Protein AF-A0A1G8TR55-F1 (afdb_monomer)

Secondary structure (DSSP, 8-state):
-EEEEEEEE-TTT--EEEEEEEEPHHHHHHHHTSSSHHHHHHHHHGGGSPTT-EEEEEEEEE-

pLDDT: mean 93.78, std 3.03, range [78.69, 97.25]

Structure (mmCIF, N/CA/C/O backbone):
data_AF-A0A1G8TR55-F1
#
_entry.id   AF-A0A1G8TR55-F1
#
loop_
_atom_site.group_PDB
_atom_site.id
_atom_site.type_symbol
_atom_site.label_atom_id
_atom_site.label_alt_id
_atom_site.label_comp_id
_atom_site.label_asym_id
_atom_site.label_entity_id
_atom_site.label_seq_id
_atom_site.pdbx_PDB_ins_code
_atom_site.Cartn_x
_atom_site.Cartn_y
_atom_site.Cartn_z
_atom_site.occupancy
_atom_site.B_iso_or_equiv
_atom_site.auth_seq_id
_atom_site.auth_comp_id
_atom_site.auth_asym_id
_atom_site.auth_atom_id
_atom_site.pdbx_PDB_model_num
ATOM 1 N N . MET A 1 1 ? 10.045 -7.196 -8.451 1.00 78.69 1 MET A N 1
ATOM 2 C CA . MET A 1 1 ? 8.872 -6.727 -7.674 1.00 78.69 1 MET A CA 1
ATOM 3 C C . MET A 1 1 ? 9.350 -6.086 -6.389 1.00 78.69 1 MET A C 1
ATOM 5 O O . MET A 1 1 ? 10.142 -6.688 -5.673 1.00 78.69 1 MET A O 1
ATOM 9 N N . HIS A 1 2 ? 8.892 -4.869 -6.118 1.00 90.19 2 HIS A N 1
ATOM 10 C CA . HIS A 1 2 ? 9.287 -4.075 -4.960 1.00 90.19 2 HIS A CA 1
ATOM 11 C C . HIS A 1 2 ? 8.151 -4.041 -3.944 1.00 90.19 2 HIS A C 1
ATOM 13 O O . HIS A 1 2 ? 7.050 -3.613 -4.280 1.00 90.19 2 HIS A O 1
ATOM 19 N N . LYS A 1 3 ? 8.404 -4.505 -2.721 1.00 94.94 3 LYS A N 1
ATOM 20 C CA . LYS A 1 3 ? 7.386 -4.558 -1.672 1.00 94.94 3 LYS A CA 1
ATOM 21 C C . LYS A 1 3 ? 7.421 -3.289 -0.829 1.00 94.94 3 LYS A C 1
ATOM 23 O O . LYS A 1 3 ? 8.492 -2.801 -0.469 1.00 94.94 3 LYS A O 1
ATOM 28 N N . TYR A 1 4 ? 6.241 -2.774 -0.520 1.00 95.06 4 TYR A N 1
ATOM 29 C CA . TYR A 1 4 ? 6.049 -1.624 0.349 1.00 95.06 4 TYR A CA 1
ATOM 30 C C . TYR A 1 4 ? 5.002 -1.955 1.404 1.00 95.06 4 TYR A C 1
ATOM 32 O O . TYR A 1 4 ? 3.970 -2.545 1.093 1.00 95.06 4 TYR A O 1
ATOM 40 N N . GLN A 1 5 ? 5.266 -1.563 2.643 1.00 96.44 5 GLN A N 1
ATOM 41 C CA . GLN A 1 5 ? 4.285 -1.564 3.716 1.00 96.44 5 GLN A CA 1
ATOM 42 C C . GLN A 1 5 ? 3.611 -0.197 3.774 1.00 96.44 5 GLN A C 1
ATOM 44 O O . GLN A 1 5 ? 4.290 0.834 3.738 1.00 96.44 5 GLN A O 1
ATOM 49 N N . VAL A 1 6 ? 2.285 -0.208 3.863 1.00 96.62 6 VAL A N 1
ATOM 50 C CA . VAL A 1 6 ? 1.448 0.979 4.025 1.00 96.62 6 VAL A CA 1
ATOM 51 C C . VAL A 1 6 ? 0.704 0.837 5.341 1.00 96.62 6 VAL A C 1
ATOM 53 O O . VAL A 1 6 ? -0.037 -0.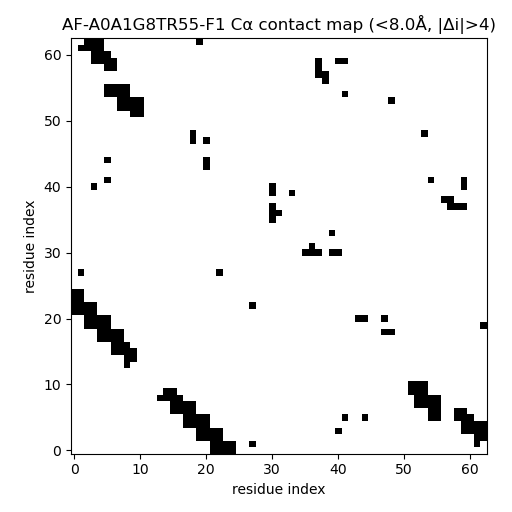132 5.519 1.00 96.62 6 VAL A O 1
ATOM 56 N N . ASP A 1 7 ? 0.910 1.788 6.248 1.00 97.25 7 ASP A N 1
ATOM 57 C CA . ASP A 1 7 ? 0.135 1.831 7.485 1.00 97.25 7 ASP A CA 1
ATOM 58 C C . ASP A 1 7 ? -1.212 2.502 7.222 1.00 97.25 7 ASP A C 1
ATOM 60 O O . ASP A 1 7 ? -1.315 3.516 6.521 1.00 97.25 7 ASP A O 1
ATOM 64 N N . LEU A 1 8 ? -2.246 1.905 7.789 1.00 97.25 8 LEU A N 1
ATOM 65 C CA . LEU A 1 8 ? -3.636 2.284 7.680 1.00 97.25 8 LEU A CA 1
ATOM 66 C C . LEU A 1 8 ? -4.190 2.548 9.078 1.00 97.25 8 LEU A C 1
ATOM 68 O O . LEU A 1 8 ? -3.766 1.925 10.047 1.00 97.25 8 LEU A O 1
ATOM 72 N N . VAL A 1 9 ? -5.186 3.419 9.157 1.00 97.00 9 VAL A N 1
ATOM 73 C CA . VAL A 1 9 ? -5.964 3.685 10.364 1.00 97.00 9 VAL A CA 1
ATOM 74 C C . VAL A 1 9 ? -7.448 3.604 10.038 1.00 97.00 9 VAL A C 1
ATOM 76 O O . VAL A 1 9 ? -7.896 4.115 9.009 1.00 97.00 9 VAL A O 1
ATOM 79 N N . ASN A 1 10 ? -8.229 2.983 10.912 1.00 96.94 10 ASN A N 1
ATOM 80 C CA . ASN A 1 10 ? -9.675 3.124 10.905 1.00 96.94 10 ASN A CA 1
ATOM 81 C C . ASN A 1 10 ? -10.046 4.366 11.736 1.00 96.94 10 ASN A C 1
ATOM 83 O O . ASN A 1 10 ? -9.932 4.341 12.963 1.00 96.94 10 ASN A O 1
ATOM 87 N N . PRO A 1 11 ? -10.513 5.464 11.115 1.00 95.12 11 PRO A N 1
ATOM 88 C CA . PRO A 1 11 ? -10.772 6.716 11.822 1.00 95.12 11 PRO A CA 1
ATOM 89 C C . PRO A 1 11 ? -11.931 6.622 12.826 1.00 95.12 11 PRO A C 1
ATOM 91 O O . PRO A 1 11 ? -12.092 7.520 13.645 1.00 95.12 11 PRO A O 1
ATOM 94 N N . LYS A 1 12 ? -12.754 5.563 12.767 1.00 95.12 12 LYS A N 1
ATOM 95 C CA . LYS A 1 12 ? -13.883 5.359 13.685 1.00 95.12 12 LYS A CA 1
ATOM 96 C C . LYS A 1 12 ? -13.501 4.580 14.941 1.00 95.12 12 LYS A C 1
ATOM 98 O O . LYS A 1 12 ? -14.129 4.780 15.973 1.00 95.12 12 LYS A O 1
ATOM 103 N N . THR A 1 13 ? -12.527 3.677 14.842 1.00 94.88 13 THR A N 1
ATOM 104 C CA . THR A 1 13 ? -12.127 2.779 15.941 1.00 94.88 13 THR A CA 1
ATOM 105 C C . THR A 1 13 ? -10.718 3.050 16.458 1.00 94.88 13 THR A C 1
ATOM 107 O O . THR A 1 13 ? -10.329 2.467 17.464 1.00 94.88 13 THR A O 1
ATOM 110 N N . SER A 1 14 ? -9.955 3.915 15.781 1.00 94.31 14 SER A N 1
ATOM 111 C CA . SER A 1 14 ? -8.528 4.159 16.033 1.00 94.31 14 SER A CA 1
ATOM 112 C C . SER A 1 14 ? -7.649 2.910 15.893 1.00 94.31 14 SER A C 1
ATOM 114 O O . SER A 1 14 ? -6.512 2.898 16.353 1.00 94.31 14 SER A O 1
ATOM 116 N N . GLU A 1 15 ? -8.158 1.866 15.240 1.00 96.50 15 GLU A N 1
ATOM 117 C CA . GLU A 1 15 ? -7.400 0.657 14.942 1.00 96.50 15 GLU A CA 1
ATOM 118 C C . GLU A 1 15 ? -6.384 0.937 13.832 1.00 96.50 15 GLU A C 1
ATOM 120 O O . GLU A 1 15 ? -6.741 1.464 12.775 1.00 96.50 15 GLU A O 1
ATOM 125 N N . GLU A 1 16 ? -5.126 0.572 14.066 1.00 97.00 16 GLU A N 1
ATOM 126 C CA . GLU A 1 16 ? -4.061 0.651 13.070 1.00 97.00 16 GLU A CA 1
ATOM 127 C C . GLU A 1 16 ? -3.763 -0.731 12.487 1.00 97.00 16 GLU A C 1
ATOM 129 O O . GLU A 1 16 ? -3.709 -1.734 13.197 1.00 97.00 16 GLU A O 1
ATOM 134 N N . GLN A 1 17 ? -3.533 -0.778 11.178 1.00 96.00 17 GLN A N 1
ATOM 135 C CA . GLN A 1 17 ? -3.178 -1.997 10.461 1.00 96.00 17 GLN A CA 1
ATOM 136 C C . GLN A 1 17 ? -2.115 -1.689 9.409 1.00 96.00 17 GLN A C 1
ATOM 138 O O . GLN A 1 17 ? -2.113 -0.621 8.810 1.00 96.00 17 GLN A O 1
ATOM 143 N N . THR A 1 18 ? -1.238 -2.645 9.114 1.00 96.81 18 THR A N 1
ATOM 144 C CA . THR A 1 18 ? -0.296 -2.538 7.995 1.00 96.81 18 THR A CA 1
ATOM 145 C C . THR A 1 18 ? -0.688 -3.512 6.890 1.00 96.81 18 THR A C 1
ATOM 147 O O . THR A 1 18 ? -0.889 -4.700 7.143 1.00 96.81 18 THR A O 1
ATOM 150 N N . ILE A 1 19 ? -0.733 -3.030 5.648 1.00 95.75 19 ILE A N 1
ATOM 151 C CA . ILE A 1 19 ? -0.840 -3.882 4.456 1.00 95.75 19 ILE A CA 1
ATOM 152 C C . ILE A 1 19 ? 0.473 -3.872 3.675 1.00 95.75 19 ILE A C 1
ATOM 154 O O . ILE A 1 19 ? 1.230 -2.904 3.721 1.00 95.75 19 ILE A O 1
ATOM 158 N N . THR A 1 20 ? 0.747 -4.951 2.940 1.00 96.62 20 THR A N 1
ATOM 159 C CA . THR A 1 20 ? 1.894 -5.025 2.025 1.00 96.62 20 THR A CA 1
ATOM 160 C C . THR A 1 20 ? 1.405 -4.970 0.585 1.00 96.62 20 THR A C 1
ATOM 162 O O . THR A 1 20 ? 0.582 -5.787 0.183 1.00 96.62 20 THR A O 1
ATOM 165 N N . VAL A 1 21 ? 1.945 -4.041 -0.202 1.00 94.62 21 VAL A N 1
ATOM 166 C CA . VAL A 1 21 ? 1.682 -3.908 -1.637 1.00 94.62 21 VAL A CA 1
ATOM 167 C C . VAL A 1 21 ? 2.958 -4.205 -2.425 1.00 94.62 21 VAL A C 1
ATOM 169 O O . VAL A 1 21 ? 4.048 -3.746 -2.076 1.00 94.62 21 VAL A O 1
ATOM 172 N N . ALA A 1 22 ? 2.841 -5.011 -3.479 1.00 95.31 22 ALA A N 1
ATOM 173 C CA . ALA A 1 22 ? 3.938 -5.299 -4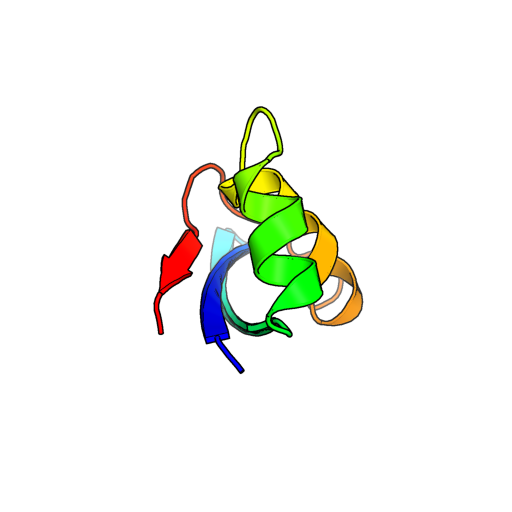.394 1.00 95.31 22 ALA A CA 1
ATOM 174 C C . ALA A 1 22 ? 3.784 -4.444 -5.652 1.00 95.31 22 ALA A C 1
ATOM 176 O O . ALA A 1 22 ? 2.775 -4.536 -6.341 1.00 95.31 22 ALA A O 1
ATOM 177 N N . LEU A 1 23 ? 4.793 -3.629 -5.949 1.00 93.62 23 LEU A N 1
ATOM 178 C CA . LEU A 1 23 ? 4.855 -2.813 -7.155 1.00 93.62 23 LEU A CA 1
ATOM 179 C C . LEU A 1 23 ? 5.756 -3.481 -8.195 1.00 93.62 23 LEU A C 1
ATOM 181 O O . LEU A 1 23 ? 6.837 -4.007 -7.889 1.00 93.62 23 LEU A O 1
ATOM 185 N N . THR A 1 24 ? 5.331 -3.411 -9.448 1.00 95.19 24 THR A N 1
ATOM 186 C CA . THR A 1 24 ? 6.185 -3.655 -10.611 1.00 95.19 24 THR A CA 1
ATOM 187 C C . THR A 1 24 ? 7.235 -2.550 -10.752 1.00 95.19 24 THR A C 1
ATOM 189 O O . THR A 1 24 ? 7.121 -1.462 -10.176 1.00 95.19 24 THR A O 1
ATOM 192 N N . ASP A 1 25 ? 8.273 -2.801 -11.548 1.00 93.94 25 ASP A N 1
ATOM 193 C CA . ASP A 1 25 ? 9.338 -1.817 -11.773 1.00 93.94 25 ASP A CA 1
ATOM 194 C C . ASP A 1 25 ? 8.796 -0.555 -12.462 1.00 93.94 25 ASP A C 1
ATOM 196 O O . ASP A 1 25 ? 9.200 0.564 -12.135 1.00 93.94 25 ASP A O 1
ATOM 200 N N . LEU A 1 26 ? 7.807 -0.723 -13.348 1.00 94.00 26 LEU A N 1
ATOM 201 C CA . LEU A 1 26 ? 7.124 0.376 -14.025 1.00 94.00 26 LEU A CA 1
ATOM 202 C C . LEU A 1 26 ? 6.308 1.235 -13.049 1.00 94.00 26 LEU A C 1
ATOM 204 O O . LEU A 1 26 ? 6.385 2.464 -13.102 1.00 94.00 26 LEU A O 1
ATOM 208 N N . GLU A 1 27 ? 5.547 0.617 -12.146 1.00 94.31 27 GLU A N 1
ATOM 209 C CA . GLU A 1 27 ? 4.765 1.330 -11.127 1.00 94.31 27 GLU A CA 1
ATOM 210 C C . GLU A 1 27 ? 5.668 2.058 -10.141 1.00 94.31 27 GLU A C 1
ATOM 212 O O . GLU A 1 27 ? 5.427 3.223 -9.834 1.00 94.31 27 GLU A O 1
ATOM 217 N N . ARG A 1 28 ? 6.763 1.422 -9.711 1.00 93.69 28 ARG A N 1
ATOM 218 C CA . ARG A 1 28 ? 7.762 2.067 -8.857 1.00 93.69 28 ARG A CA 1
ATOM 219 C C . ARG A 1 28 ? 8.386 3.276 -9.546 1.00 93.69 28 ARG A C 1
ATOM 221 O O . ARG A 1 28 ? 8.524 4.326 -8.919 1.00 93.69 28 ARG A O 1
ATOM 228 N N . ALA A 1 29 ? 8.754 3.152 -10.821 1.00 93.06 29 ALA A N 1
ATOM 229 C CA . ALA A 1 29 ? 9.298 4.267 -11.590 1.00 93.06 29 ALA A CA 1
ATOM 230 C C . ALA A 1 29 ? 8.280 5.411 -11.728 1.00 93.06 29 ALA A C 1
ATOM 232 O O . ALA A 1 29 ? 8.646 6.577 -11.597 1.00 93.06 29 ALA A O 1
ATOM 233 N N . ARG A 1 30 ? 6.994 5.099 -11.943 1.00 92.00 30 ARG A N 1
ATOM 234 C CA . ARG A 1 30 ? 5.911 6.097 -11.976 1.00 92.00 30 ARG A CA 1
ATOM 235 C C . ARG A 1 30 ? 5.713 6.771 -10.618 1.00 92.00 30 ARG A C 1
ATOM 237 O O . ARG A 1 30 ? 5.710 7.996 -10.569 1.00 92.00 30 ARG A O 1
ATOM 244 N N . ALA A 1 31 ? 5.636 6.001 -9.533 1.00 92.19 31 ALA A N 1
ATOM 245 C CA . ALA A 1 31 ? 5.483 6.524 -8.177 1.00 92.19 31 ALA A CA 1
ATOM 246 C C . ALA A 1 31 ? 6.641 7.457 -7.800 1.00 92.19 31 ALA A C 1
ATOM 248 O O . ALA A 1 31 ? 6.410 8.550 -7.297 1.00 92.19 31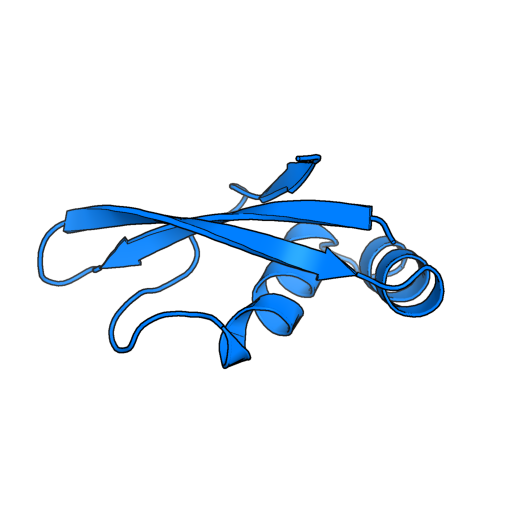 ALA A O 1
ATOM 249 N N . LYS A 1 32 ? 7.887 7.088 -8.129 1.00 90.75 32 LYS A N 1
ATOM 250 C CA . LYS A 1 32 ? 9.067 7.931 -7.876 1.00 90.75 32 LYS A CA 1
ATOM 251 C C . LYS A 1 32 ? 9.111 9.236 -8.677 1.00 90.75 32 LYS A C 1
ATOM 253 O O . LYS A 1 32 ? 9.849 10.132 -8.288 1.00 90.75 32 LYS A O 1
ATOM 258 N N . ARG A 1 33 ? 8.362 9.348 -9.779 1.00 93.00 33 ARG A N 1
ATOM 259 C CA . ARG A 1 33 ? 8.233 10.591 -10.561 1.00 93.00 33 ARG A CA 1
ATOM 260 C C . ARG A 1 33 ? 7.077 11.483 -10.098 1.00 93.00 33 ARG A C 1
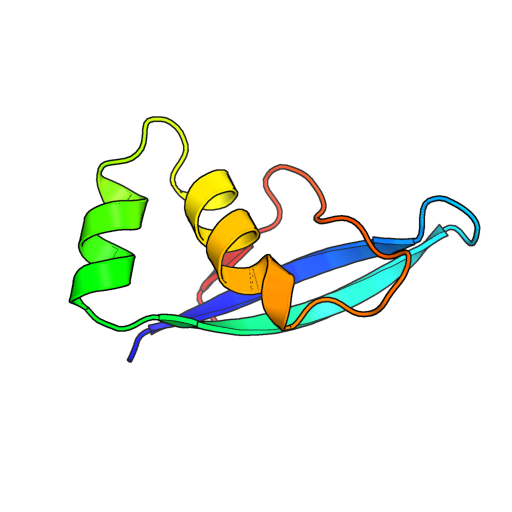ATOM 262 O O . ARG A 1 33 ? 6.954 12.597 -10.593 1.00 93.00 33 ARG A O 1
ATOM 269 N N . SER A 1 34 ? 6.229 11.003 -9.187 1.00 91.25 34 SER A N 1
ATOM 270 C CA . SER A 1 34 ? 5.171 11.807 -8.568 1.00 91.25 34 SER A CA 1
ATOM 271 C C . SER A 1 34 ? 5.767 12.877 -7.651 1.00 91.25 34 SER A C 1
ATOM 273 O O . SER A 1 34 ? 6.804 12.652 -7.029 1.00 91.25 34 SER A O 1
ATOM 275 N N . GLY A 1 35 ? 5.067 14.005 -7.492 1.00 89.62 35 GLY A N 1
ATOM 276 C CA . GLY A 1 35 ? 5.426 15.031 -6.505 1.00 89.62 35 GLY A CA 1
ATOM 277 C C . GLY A 1 35 ? 5.419 14.509 -5.061 1.00 89.62 35 GLY A C 1
ATOM 278 O O . GLY A 1 35 ? 6.202 14.971 -4.239 1.00 89.62 35 GLY A O 1
ATOM 279 N N . CYS A 1 36 ? 4.598 13.494 -4.766 1.00 93.19 36 CYS A N 1
ATOM 280 C CA . CYS A 1 36 ? 4.666 12.727 -3.525 1.00 93.19 36 CYS A CA 1
ATOM 281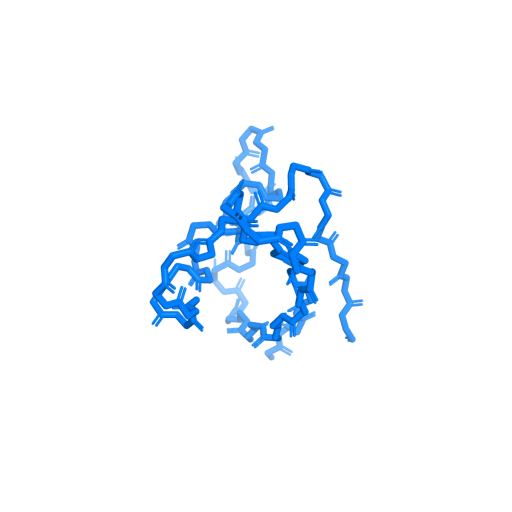 C C . CYS A 1 36 ? 4.637 11.230 -3.842 1.00 93.19 36 CYS A C 1
ATOM 283 O O . CYS A 1 36 ? 3.587 10.651 -4.144 1.00 93.19 36 CYS A O 1
ATOM 285 N N . TRP A 1 37 ? 5.803 10.587 -3.780 1.00 92.62 37 TRP A N 1
ATOM 286 C CA . TRP A 1 37 ? 5.923 9.165 -4.105 1.00 92.62 37 TRP A CA 1
ATOM 287 C C . TRP A 1 37 ? 5.159 8.270 -3.119 1.00 92.62 37 TRP A C 1
ATOM 289 O O . TRP A 1 37 ? 4.625 7.244 -3.530 1.00 92.62 37 TRP A O 1
ATOM 299 N N . MET A 1 38 ? 5.063 8.661 -1.842 1.00 94.19 38 MET A N 1
ATOM 300 C CA . MET A 1 38 ? 4.337 7.898 -0.819 1.00 94.19 38 MET A CA 1
ATOM 301 C C . MET A 1 38 ? 2.832 7.893 -1.092 1.00 94.19 38 MET A C 1
ATOM 303 O O . MET A 1 38 ? 2.221 6.829 -1.069 1.00 94.19 38 MET A O 1
ATOM 307 N N . SER A 1 39 ? 2.250 9.048 -1.432 1.00 94.56 39 SER A N 1
ATOM 308 C CA . SER A 1 39 ? 0.839 9.140 -1.828 1.00 94.56 39 SER A CA 1
ATOM 309 C C . SER A 1 39 ? 0.543 8.288 -3.061 1.00 94.56 39 SER A C 1
ATOM 311 O O . SER A 1 39 ? -0.439 7.557 -3.071 1.00 94.56 39 SER A O 1
ATOM 313 N N . ALA A 1 40 ? 1.441 8.276 -4.053 1.00 94.50 40 ALA A N 1
ATOM 314 C CA . ALA A 1 40 ? 1.282 7.415 -5.225 1.00 94.50 40 ALA A CA 1
ATOM 315 C C . ALA A 1 40 ? 1.293 5.914 -4.867 1.00 94.50 40 ALA A C 1
ATOM 317 O O . ALA A 1 40 ? 0.524 5.140 -5.432 1.00 94.50 40 ALA A O 1
ATOM 318 N N . VAL A 1 41 ? 2.132 5.488 -3.914 1.00 94.44 41 VAL A N 1
ATOM 319 C CA . VAL A 1 41 ? 2.125 4.100 -3.416 1.00 94.44 41 VAL A CA 1
ATOM 320 C C . VAL A 1 41 ? 0.841 3.792 -2.636 1.00 94.44 41 VAL A C 1
ATOM 322 O O . VAL A 1 41 ? 0.286 2.708 -2.791 1.00 94.44 41 VAL A O 1
ATOM 325 N N . GLN A 1 42 ? 0.338 4.736 -1.837 1.00 95.38 42 GLN A N 1
ATOM 326 C CA . GLN A 1 42 ? -0.934 4.591 -1.118 1.00 95.38 42 GLN A CA 1
ATOM 327 C C . GLN A 1 42 ? -2.120 4.461 -2.079 1.00 95.38 42 GLN A C 1
ATOM 329 O O . GLN A 1 42 ? -2.983 3.615 -1.862 1.00 95.38 42 GLN A O 1
ATOM 334 N N . ASP A 1 43 ? -2.142 5.231 -3.167 1.00 94.19 43 ASP A N 1
ATOM 335 C CA . ASP A 1 43 ? -3.184 5.130 -4.192 1.00 94.19 43 ASP A CA 1
ATOM 336 C C . ASP A 1 43 ? -3.171 3.765 -4.887 1.00 94.19 43 ASP A C 1
ATOM 338 O O . ASP A 1 43 ? -4.225 3.154 -5.064 1.00 94.19 43 ASP A O 1
ATOM 342 N N . LEU A 1 44 ? -1.983 3.240 -5.205 1.00 94.44 44 LEU A N 1
ATOM 343 C CA . LEU A 1 44 ? -1.824 1.887 -5.749 1.00 94.44 44 LEU A CA 1
ATOM 344 C C . LEU A 1 44 ? -2.260 0.799 -4.757 1.00 94.44 44 LEU A C 1
ATOM 346 O O . LEU A 1 44 ? -2.708 -0.266 -5.171 1.00 94.44 44 LEU A O 1
ATOM 350 N N . ALA A 1 45 ? -2.158 1.061 -3.453 1.00 93.94 45 ALA A N 1
ATOM 351 C CA . ALA A 1 45 ? -2.575 0.129 -2.411 1.00 93.94 45 ALA A CA 1
ATOM 352 C C . ALA A 1 45 ? -4.094 0.130 -2.153 1.00 93.94 45 ALA A C 1
ATOM 354 O O . ALA A 1 45 ? -4.584 -0.799 -1.512 1.00 93.94 45 ALA A O 1
ATOM 355 N N . ARG A 1 46 ? -4.856 1.123 -2.651 1.00 93.12 46 ARG A N 1
ATOM 356 C CA . ARG A 1 46 ? -6.303 1.275 -2.372 1.00 93.12 46 ARG A CA 1
ATOM 357 C C . ARG A 1 46 ? -7.140 0.022 -2.635 1.00 93.12 46 ARG A C 1
ATOM 359 O O . ARG A 1 46 ? -7.965 -0.288 -1.782 1.00 93.12 46 ARG A O 1
ATOM 366 N N . PRO A 1 47 ? -6.944 -0.727 -3.737 1.00 93.75 47 PRO A N 1
ATOM 367 C CA . PRO A 1 47 ? -7.728 -1.936 -3.993 1.00 93.75 47 PRO A CA 1
ATOM 368 C C . PRO A 1 47 ? -7.519 -3.048 -2.955 1.00 93.75 47 PRO A C 1
ATOM 370 O O . PRO A 1 47 ? -8.366 -3.924 -2.829 1.00 93.75 47 PRO A O 1
ATOM 373 N N . ALA A 1 48 ? -6.398 -3.025 -2.228 1.00 92.88 48 ALA A N 1
ATOM 374 C CA . ALA A 1 48 ? -6.065 -3.997 -1.190 1.00 92.88 48 ALA A CA 1
ATOM 375 C C . ALA A 1 48 ? -6.398 -3.504 0.232 1.00 92.88 48 ALA A C 1
ATOM 377 O O . ALA A 1 48 ? -6.182 -4.240 1.195 1.00 92.88 48 ALA A O 1
ATOM 378 N N . MET A 1 49 ? -6.888 -2.268 0.390 1.00 94.19 49 MET A N 1
ATOM 379 C CA . MET A 1 49 ? -7.239 -1.724 1.703 1.00 94.19 49 MET A CA 1
ATOM 380 C C . MET A 1 49 ? -8.562 -2.320 2.207 1.00 94.19 49 MET A C 1
ATOM 382 O O . MET A 1 49 ? -9.534 -2.372 1.449 1.00 94.19 49 MET A O 1
ATOM 386 N N . PRO A 1 50 ? -8.648 -2.715 3.489 1.00 93.88 50 PRO A N 1
ATOM 387 C CA . PRO A 1 50 ? -9.913 -3.111 4.093 1.00 93.88 50 PRO A CA 1
ATOM 388 C C . PRO A 1 50 ? -10.920 -1.952 4.120 1.00 93.88 50 PRO A C 1
ATOM 390 O O . PRO A 1 50 ? -10.557 -0.777 4.224 1.00 93.88 50 PRO A O 1
ATOM 393 N N . VAL A 1 51 ? -12.212 -2.279 4.055 1.00 93.81 51 VAL A N 1
ATOM 394 C CA . VAL A 1 51 ? -13.288 -1.277 4.064 1.00 93.81 51 VAL A CA 1
ATOM 395 C C . VAL A 1 51 ? -13.247 -0.462 5.357 1.00 93.81 51 VAL A C 1
ATOM 397 O O . VAL A 1 51 ? -13.202 -1.014 6.452 1.00 93.81 51 VAL A O 1
ATOM 400 N N . GLY A 1 52 ? -13.301 0.864 5.225 1.00 93.12 52 GLY A N 1
ATOM 401 C CA . GLY A 1 52 ? -13.307 1.787 6.362 1.00 93.12 52 GLY A CA 1
ATOM 402 C C . GLY A 1 52 ? -11.922 2.183 6.874 1.00 93.12 52 GLY A C 1
ATOM 403 O O . GLY A 1 52 ? -11.845 3.061 7.728 1.00 93.12 52 GLY A O 1
ATOM 404 N N . PHE A 1 53 ? -10.844 1.609 6.336 1.00 96.69 53 PHE A N 1
ATOM 405 C CA . PHE A 1 53 ? -9.481 2.033 6.639 1.00 96.69 53 PHE A CA 1
ATOM 406 C C . PHE A 1 53 ? -9.011 3.134 5.683 1.00 96.69 53 PHE A C 1
ATOM 408 O O . PHE A 1 53 ? -9.393 3.186 4.513 1.00 96.69 53 PHE A O 1
ATOM 415 N N . MET A 1 54 ? -8.158 4.020 6.192 1.00 95.56 54 MET A N 1
ATO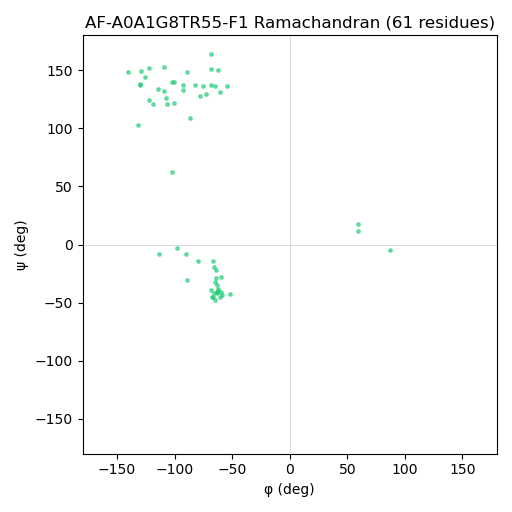M 416 C CA . MET A 1 54 ? -7.523 5.101 5.445 1.00 95.56 54 MET A CA 1
ATOM 417 C C . MET A 1 54 ? -6.003 5.022 5.601 1.00 95.56 54 MET A C 1
ATOM 419 O O . MET A 1 54 ? -5.531 4.688 6.685 1.00 95.56 54 MET A O 1
ATOM 423 N N . PRO A 1 55 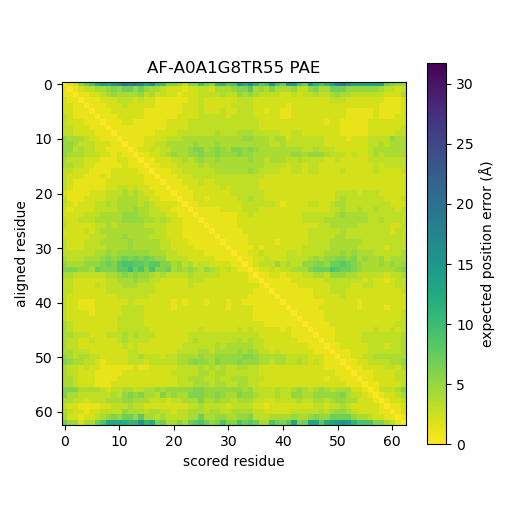? -5.212 5.348 4.567 1.00 96.19 55 PRO A N 1
ATOM 424 C CA . PRO A 1 55 ? -3.762 5.357 4.689 1.00 96.19 55 PRO A CA 1
ATOM 425 C C . PRO A 1 55 ? -3.286 6.489 5.601 1.00 96.19 55 PRO A C 1
ATOM 427 O O . PRO A 1 55 ? -3.745 7.628 5.494 1.00 96.19 55 PRO A O 1
ATOM 430 N N . ILE A 1 56 ? -2.321 6.189 6.467 1.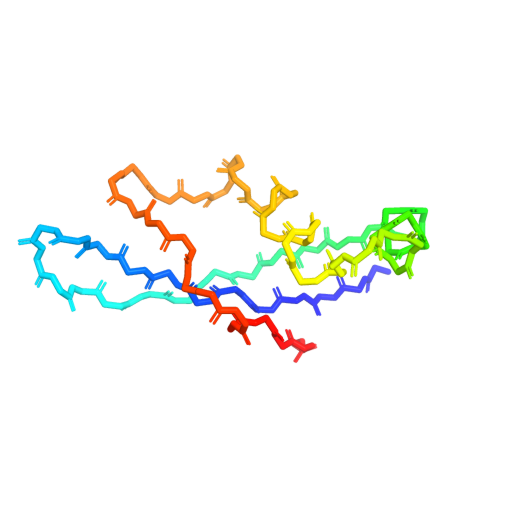00 94.25 56 ILE A N 1
ATOM 431 C CA . ILE A 1 56 ? -1.685 7.191 7.320 1.00 94.25 56 ILE A CA 1
ATOM 432 C C . ILE A 1 56 ? -0.667 7.973 6.483 1.00 94.25 56 ILE A C 1
ATOM 434 O O . ILE A 1 56 ? 0.204 7.404 5.818 1.00 94.25 56 ILE A O 1
ATOM 438 N N . GLY A 1 57 ? -0.764 9.304 6.508 1.00 91.25 57 GLY A N 1
ATOM 439 C CA . GLY A 1 57 ? 0.147 10.185 5.777 1.00 91.25 57 GLY A CA 1
ATOM 440 C C . GLY A 1 57 ? 1.615 9.908 6.117 1.00 91.25 57 GLY A C 1
ATOM 441 O O . GLY A 1 57 ? 1.969 9.717 7.278 1.00 91.25 57 GLY A O 1
ATOM 442 N N . ASN A 1 58 ? 2.474 9.879 5.094 1.00 89.75 58 ASN A N 1
ATOM 443 C CA . ASN A 1 58 ? 3.917 9.624 5.203 1.00 89.75 58 ASN A CA 1
ATOM 444 C C . ASN A 1 58 ? 4.326 8.270 5.822 1.00 89.75 58 ASN A C 1
ATOM 446 O O . ASN A 1 58 ? 5.501 8.058 6.119 1.00 89.75 58 ASN A O 1
ATOM 450 N N . ARG A 1 59 ? 3.393 7.326 5.999 1.00 93.00 59 ARG A N 1
ATOM 451 C CA . ARG A 1 59 ? 3.669 5.991 6.549 1.00 93.00 59 ARG A CA 1
ATOM 452 C C . ARG A 1 59 ? 3.732 4.927 5.456 1.00 93.00 59 ARG A C 1
ATOM 454 O O . ARG A 1 59 ? 2.935 3.992 5.412 1.00 93.00 59 ARG A O 1
ATOM 461 N N . VAL A 1 60 ? 4.698 5.095 4.555 1.00 93.81 60 VAL A N 1
ATOM 462 C CA . VAL A 1 60 ? 5.054 4.094 3.540 1.00 93.81 60 VAL A CA 1
ATOM 463 C C . VAL A 1 60 ? 6.523 3.732 3.699 1.00 93.81 60 VAL A C 1
ATOM 465 O O . VAL A 1 60 ? 7.388 4.605 3.629 1.00 93.81 60 VAL A O 1
ATOM 468 N N . ARG A 1 61 ? 6.819 2.443 3.878 1.00 94.25 61 ARG A N 1
ATOM 469 C CA . ARG A 1 61 ? 8.191 1.930 4.033 1.00 94.25 61 ARG A CA 1
ATOM 470 C C . ARG A 1 61 ? 8.454 0.768 3.088 1.00 94.25 61 ARG A C 1
ATOM 472 O O . ARG A 1 61 ? 7.533 0.041 2.732 1.00 94.25 61 ARG A O 1
ATOM 479 N N . ALA A 1 62 ? 9.700 0.613 2.648 1.00 88.88 62 ALA A N 1
ATOM 480 C CA . ALA A 1 62 ? 10.098 -0.590 1.922 1.00 88.88 62 ALA A CA 1
ATOM 481 C C . ALA A 1 62 ? 9.981 -1.798 2.866 1.00 88.88 62 ALA A C 1
ATOM 483 O O . ALA A 1 62 ? 10.342 -1.682 4.038 1.00 88.88 62 ALA A O 1
ATOM 484 N N . ALA A 1 63 ? 9.421 -2.896 2.359 1.00 83.44 63 ALA A N 1
ATOM 485 C CA . ALA A 1 63 ? 9.240 -4.150 3.090 1.00 83.44 63 ALA A CA 1
ATOM 486 C C . ALA A 1 63 ? 10.374 -5.134 2.798 1.00 83.44 63 ALA A C 1
ATOM 488 O O . ALA A 1 63 ? 10.846 -5.142 1.634 1.00 83.44 63 ALA A O 1
#

Foldseek 3Di:
DWKKKWWKAQPVPRDIDIDIDDDDPVQQVVLVPDPHSNVSVQVVCVVVDDPRIDTDPPRMDTD

Nearest PDB structures (foldseek):
  4wjw-assembly1_B  TM=4.858E-01  e=2.060E+00  Saccharomyces cerevisiae S288C
  3ir9-assembly1_B  TM=6.492E-01  e=9.16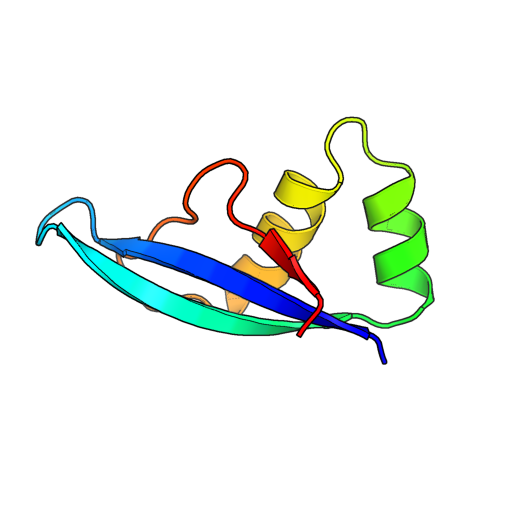3E+00  Methanosarcina mazei
  6lgw-assembly2_F  TM=3.231E-01  e=1.696E+00  Lyssavirus rabies
  7r3e-assembly1_B  TM=2.245E-01  e=8.048E+00  Pseudomonas aeruginosa PAO1

Solvent-accessible surface area (backbone atoms only — not comparable to full-atom values): 3682 Å² total; per-residue (Å²): 120,49,44,31,35,38,35,28,32,23,86,88,75,72,48,72,48,75,47,80,41,77,32,48,70,68,54,48,55,52,22,67,69,40,98,48,36,56,59,46,50,51,62,72,36,50,89,78,53,59,90,75,51,41,74,44,85,90,41,59,43,84,97

Radius of gyration: 11.42 Å; Cα contacts (8 Å, |Δi|>4): 99; chains: 1; bounding box: 24×22×30 Å

Sequence (63 aa):
MHKYQVDLVNPKTSEEQTITVALTDLERARAKRSGCWMSAVQDLARPAMPVGFMPIGNRVRAA

Mean predicted aligned error: 2.83 Å